Protein AF-A0A840TLC1-F1 (afdb_monomer)

Foldseek 3Di:
DFWAAAPDDIDDDDLVQFPDWDDDPFWIWTDGPVDIDIGGCVRCVVRVCVNVPVVVVVVRVPDDPDPPDPDPPDDDD

Nearest PDB structures (foldseek):
  5mv9-assembly1_A  TM=6.568E-01  e=5.070E-01  Homo sapiens
  5ejr-assembly1_A  TM=6.811E-01  e=5.741E-01  Dictyostelium discoideum
  3d6w-assembly1_A  TM=5.931E-01  e=1.287E+00  Bacillus cereus ATCC 10987
  3na2-assembly4_C  TM=5.676E-01  e=1.068E+00  Leptospirillum rubarum
  3qij-assembly1_A  TM=5.363E-01  e=4.188E+00  Homo sapiens

Solvent-accessible surface area (backbone atoms only — not comparable to full-atom values): 4836 Å² total; per-residue (Å²): 122,46,71,39,50,27,96,88,49,76,44,82,43,49,71,93,48,53,78,44,76,50,77,47,97,60,43,24,40,38,34,32,93,88,50,74,46,66,27,37,28,79,87,23,47,72,54,47,32,71,65,66,38,68,70,58,53,54,53,57,72,64,51,71,87,67,81,83,68,79,76,91,83,79,78,87,129

Radius of gyration: 16.13 Å; Cα contacts (8 Å, |Δi|>4): 95; chains: 1; bounding box: 26×27×56 Å

Sequence (77 aa):
MIALRGTNVVYLVHPDTVELVEVEAQQTRLVTSYQTIIVDTDENLDALSLLCGAEDLQEVLREPALPAYPRLHDLPF

Structure (mmCIF, N/CA/C/O backbone):
data_AF-A0A840TLC1-F1
#
_entry.id   AF-A0A840TLC1-F1
#
loop_
_atom_site.group_PDB
_atom_site.id
_atom_site.type_symbol
_atom_site.label_atom_id
_atom_site.label_alt_id
_atom_site.label_comp_id
_atom_site.label_asym_id
_atom_site.label_entity_id
_atom_site.label_seq_id
_atom_site.pdbx_PDB_ins_code
_atom_site.Cartn_x
_atom_site.Cartn_y
_atom_site.Cartn_z
_atom_site.occupancy
_atom_site.B_iso_or_equiv
_atom_site.auth_seq_id
_atom_site.auth_comp_id
_atom_site.auth_asym_id
_atom_site.auth_atom_id
_atom_site.pdbx_PDB_model_num
ATOM 1 N N . MET A 1 1 ? -5.813 -1.996 -12.084 1.00 68.44 1 MET A N 1
ATOM 2 C CA . MET A 1 1 ? -4.371 -2.040 -11.757 1.00 68.44 1 MET A CA 1
ATOM 3 C C . MET A 1 1 ? -3.933 -0.629 -11.427 1.00 68.44 1 MET A C 1
ATOM 5 O O . MET A 1 1 ? -4.355 0.279 -12.134 1.00 68.44 1 MET A O 1
ATOM 9 N N . ILE A 1 2 ? -3.140 -0.453 -10.376 1.00 76.94 2 ILE A N 1
ATOM 10 C CA . ILE A 1 2 ? -2.661 0.850 -9.907 1.00 76.94 2 ILE A CA 1
ATOM 11 C C . ILE A 1 2 ? -1.135 0.832 -9.983 1.00 76.94 2 ILE A C 1
ATOM 13 O O . ILE A 1 2 ? -0.503 -0.138 -9.567 1.00 76.94 2 ILE A O 1
ATOM 17 N N . ALA A 1 3 ? -0.549 1.862 -10.588 1.00 80.06 3 ALA A N 1
ATOM 18 C CA . ALA A 1 3 ? 0.898 2.001 -10.685 1.00 80.06 3 ALA A CA 1
ATOM 19 C C . ALA A 1 3 ? 1.402 2.822 -9.496 1.00 80.06 3 ALA A C 1
ATOM 21 O O . ALA A 1 3 ? 0.897 3.914 -9.254 1.00 80.06 3 ALA A O 1
ATOM 22 N N . LEU A 1 4 ? 2.387 2.288 -8.779 1.00 79.62 4 LEU A N 1
ATOM 23 C CA . LEU A 1 4 ? 3.034 2.930 -7.645 1.00 79.62 4 LEU A CA 1
ATOM 24 C C . LEU A 1 4 ? 4.526 3.092 -7.925 1.00 79.62 4 LEU A C 1
ATOM 26 O O . LEU A 1 4 ? 5.209 2.158 -8.342 1.00 79.62 4 LEU A O 1
ATOM 30 N N . ARG A 1 5 ? 5.048 4.285 -7.696 1.00 78.06 5 ARG A N 1
ATOM 31 C CA . ARG A 1 5 ? 6.442 4.648 -7.885 1.00 78.06 5 ARG A CA 1
ATOM 32 C C . ARG A 1 5 ? 7.235 4.391 -6.608 1.00 78.06 5 ARG A C 1
ATOM 34 O O . ARG A 1 5 ? 7.098 5.103 -5.624 1.00 78.06 5 ARG A O 1
ATOM 41 N N . GLY A 1 6 ? 8.078 3.370 -6.621 1.00 76.00 6 GLY A N 1
ATOM 42 C CA . GLY A 1 6 ? 9.121 3.222 -5.615 1.00 76.00 6 GLY A CA 1
ATOM 43 C C . GLY A 1 6 ? 10.343 4.073 -5.944 1.00 76.00 6 GLY A C 1
ATOM 44 O O . GLY A 1 6 ? 10.477 4.612 -7.043 1.00 76.00 6 GLY A O 1
ATOM 45 N N . THR A 1 7 ? 11.292 4.096 -5.014 1.00 72.69 7 THR A N 1
ATOM 46 C CA . THR A 1 7 ? 12.483 4.957 -5.054 1.00 72.69 7 THR A CA 1
ATOM 47 C C . THR A 1 7 ? 13.350 4.778 -6.313 1.00 72.69 7 THR A C 1
ATOM 49 O O . THR A 1 7 ? 14.051 5.700 -6.709 1.00 72.69 7 THR A O 1
ATOM 52 N N . ASN A 1 8 ? 13.304 3.613 -6.977 1.00 75.69 8 ASN A N 1
ATOM 53 C CA . ASN A 1 8 ? 14.015 3.361 -8.245 1.00 75.69 8 ASN A CA 1
ATOM 54 C C . ASN A 1 8 ? 13.254 2.464 -9.243 1.00 75.69 8 ASN A C 1
ATOM 56 O O . ASN A 1 8 ? 13.794 2.113 -10.291 1.00 75.69 8 ASN A O 1
ATOM 60 N N . VAL A 1 9 ? 12.026 2.043 -8.927 1.00 81.00 9 VAL A N 1
ATOM 61 C CA . VAL A 1 9 ? 11.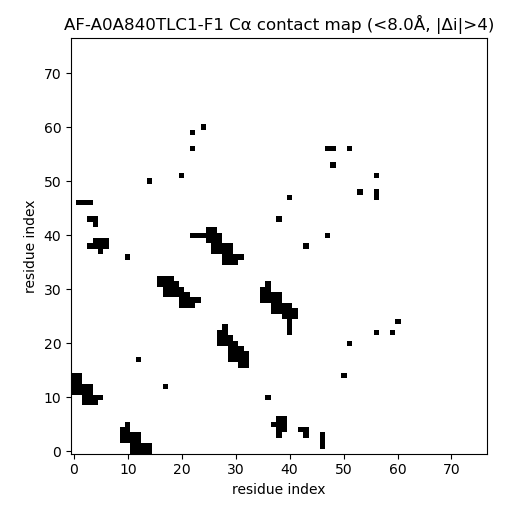261 1.067 -9.724 1.00 81.00 9 VAL A CA 1
ATOM 62 C C . VAL A 1 9 ? 9.779 1.413 -9.651 1.00 81.00 9 VAL A C 1
ATOM 64 O O . VAL A 1 9 ? 9.296 1.829 -8.602 1.00 81.00 9 VAL A O 1
ATOM 67 N N . VAL A 1 10 ? 9.048 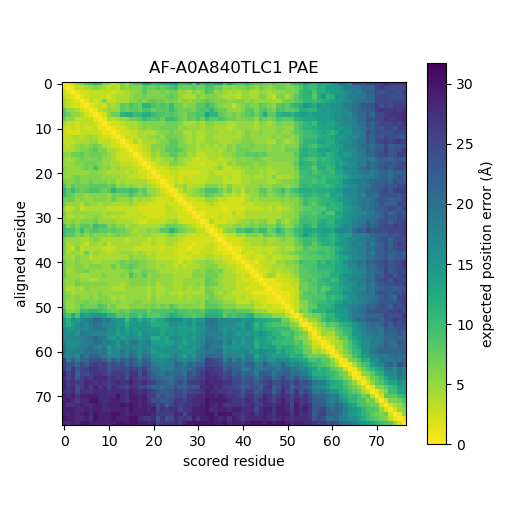1.229 -10.750 1.00 80.94 10 VAL A N 1
ATOM 68 C CA . VAL A 1 10 ? 7.583 1.344 -10.765 1.00 80.94 10 VAL A CA 1
ATOM 69 C C . VAL A 1 10 ? 6.970 -0.036 -10.551 1.00 80.94 10 VAL A C 1
ATOM 71 O O . VAL A 1 10 ? 7.265 -0.977 -11.287 1.00 80.94 10 VAL A O 1
ATOM 74 N N . TYR A 1 11 ? 6.099 -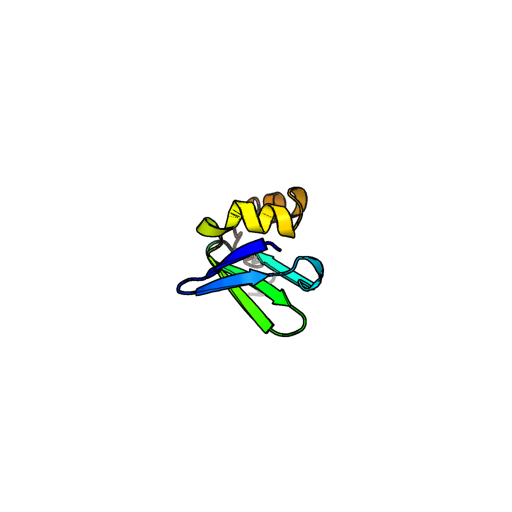0.144 -9.557 1.00 81.38 11 TYR A N 1
ATOM 75 C CA . TYR A 1 11 ? 5.343 -1.340 -9.224 1.00 81.38 11 TYR A CA 1
ATOM 76 C C . TYR A 1 11 ? 3.928 -1.223 -9.783 1.00 81.38 11 TYR A C 1
ATOM 78 O O . TYR A 1 11 ? 3.224 -0.257 -9.509 1.00 81.38 11 TYR A O 1
ATOM 86 N N . LEU A 1 12 ? 3.482 -2.217 -10.548 1.00 81.62 12 LEU A N 1
ATOM 87 C CA . LEU A 1 12 ? 2.062 -2.372 -10.852 1.00 81.62 12 LEU A CA 1
ATOM 88 C C . LEU A 1 12 ? 1.438 -3.288 -9.809 1.00 81.62 12 LEU A C 1
ATOM 90 O O . LEU A 1 12 ? 1.782 -4.465 -9.726 1.00 81.62 12 LEU A O 1
ATOM 94 N N . VAL A 1 13 ? 0.511 -2.738 -9.034 1.00 77.75 13 VAL A N 1
ATOM 95 C CA . VAL A 1 13 ? -0.168 -3.445 -7.954 1.00 77.75 13 VAL A CA 1
ATOM 96 C C . VAL A 1 13 ? -1.642 -3.620 -8.302 1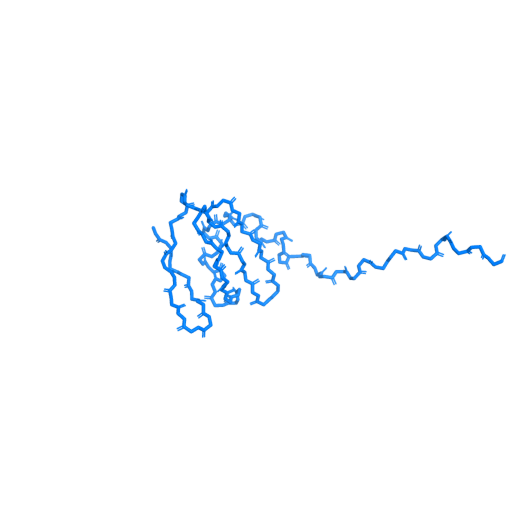.00 77.75 13 VAL A C 1
ATOM 98 O O . VAL A 1 13 ? -2.314 -2.716 -8.814 1.00 77.75 13 VAL A O 1
ATOM 101 N N . HIS A 1 14 ? -2.150 -4.825 -8.061 1.00 80.25 14 HIS A N 1
ATOM 102 C CA . HIS A 1 14 ? -3.574 -5.108 -8.156 1.00 80.25 14 HIS A CA 1
ATOM 103 C C . HIS A 1 14 ? -4.242 -4.830 -6.811 1.00 80.25 14 HIS A C 1
ATOM 105 O O . HIS A 1 14 ? -3.774 -5.372 -5.811 1.00 80.25 14 HIS A O 1
ATOM 111 N N . PRO A 1 15 ? -5.341 -4.058 -6.771 1.00 73.81 15 PRO A N 1
ATOM 112 C CA . PRO A 1 15 ? -6.044 -3.789 -5.518 1.00 73.81 15 PRO A CA 1
ATOM 113 C C . PRO A 1 15 ? -6.508 -5.085 -4.835 1.00 73.81 15 PRO A C 1
ATOM 115 O O . PRO A 1 15 ? -6.376 -5.206 -3.629 1.00 73.81 15 PRO A O 1
ATOM 118 N N . ASP A 1 16 ? -6.907 -6.103 -5.605 1.00 78.69 16 ASP A N 1
ATOM 119 C CA . ASP A 1 16 ? -7.320 -7.414 -5.079 1.00 78.69 16 ASP A CA 1
ATOM 120 C C . ASP A 1 16 ? -6.189 -8.225 -4.418 1.00 78.69 16 ASP A C 1
ATOM 122 O O . ASP A 1 16 ? -6.450 -9.220 -3.750 1.00 78.69 16 ASP A O 1
ATOM 126 N N . THR A 1 17 ? -4.926 -7.847 -4.641 1.00 76.56 17 THR A N 1
ATOM 127 C CA . THR A 1 17 ? -3.749 -8.546 -4.084 1.00 76.56 17 THR A CA 1
ATOM 128 C C . THR A 1 17 ? -3.167 -7.858 -2.856 1.00 76.56 17 THR A C 1
ATOM 130 O O . THR A 1 17 ? -2.232 -8.381 -2.250 1.00 76.56 17 THR A O 1
ATOM 133 N N . VAL A 1 18 ? -3.673 -6.670 -2.523 1.00 77.12 18 VAL A N 1
ATOM 134 C CA . VAL A 1 18 ? -3.205 -5.880 -1.390 1.00 77.12 18 VAL A CA 1
ATOM 135 C C . VAL A 1 18 ? -3.996 -6.307 -0.168 1.00 77.12 18 VAL A C 1
ATOM 137 O O . VAL A 1 18 ? -5.205 -6.119 -0.103 1.00 77.12 18 VAL A O 1
ATOM 140 N N . GLU A 1 19 ? -3.298 -6.905 0.789 1.00 80.44 19 GLU A N 1
ATOM 141 C CA . GLU A 1 19 ? -3.901 -7.361 2.041 1.00 80.44 19 GLU A CA 1
ATOM 142 C C . GLU A 1 19 ? -3.851 -6.262 3.099 1.00 80.44 19 GLU A C 1
ATOM 144 O O . GLU A 1 19 ? -4.757 -6.151 3.922 1.00 80.44 19 GLU A O 1
ATOM 149 N N . LEU A 1 20 ? -2.791 -5.449 3.082 1.00 76.56 20 LEU A N 1
ATOM 150 C CA . LEU A 1 20 ? -2.569 -4.411 4.076 1.00 76.56 20 LEU A CA 1
ATOM 151 C C . LEU A 1 20 ? -1.732 -3.266 3.492 1.00 76.56 20 LEU A C 1
ATOM 153 O O . LEU A 1 20 ? -0.787 -3.495 2.733 1.00 76.56 20 LEU A O 1
ATOM 157 N N . VAL A 1 21 ? -2.082 -2.032 3.852 1.00 79.88 21 VAL A N 1
ATOM 158 C CA . VAL A 1 21 ? -1.358 -0.815 3.468 1.00 79.88 21 VAL A CA 1
ATOM 159 C C . VAL A 1 21 ? -0.992 -0.056 4.738 1.00 79.88 21 VAL A C 1
ATOM 161 O O . VAL A 1 21 ? -1.872 0.421 5.445 1.00 79.88 21 VAL A O 1
ATOM 164 N N . GLU A 1 22 ? 0.301 0.057 5.027 1.00 79.19 22 GLU A N 1
ATOM 165 C CA . GLU A 1 22 ? 0.8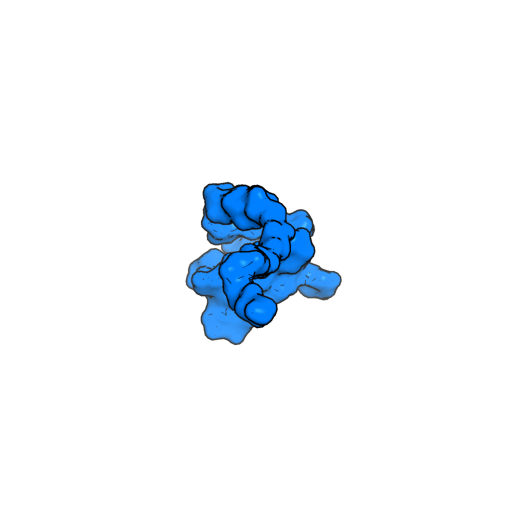24 0.894 6.111 1.00 79.19 22 GLU A CA 1
ATOM 166 C C . GLU A 1 22 ? 1.348 2.190 5.500 1.00 79.19 22 GLU A C 1
ATOM 168 O O . GLU A 1 22 ? 2.334 2.180 4.762 1.00 79.19 22 GLU A O 1
ATOM 173 N N . VAL A 1 23 ? 0.685 3.308 5.777 1.00 76.75 23 VAL A N 1
ATOM 174 C CA . VAL A 1 23 ? 1.102 4.625 5.286 1.00 76.75 23 VAL A CA 1
ATOM 175 C C . VAL A 1 23 ? 1.916 5.317 6.373 1.00 76.75 23 VAL A C 1
ATOM 177 O O . VAL A 1 23 ? 1.389 5.603 7.444 1.00 76.75 23 VAL A O 1
ATOM 180 N N . GLU A 1 24 ? 3.183 5.626 6.098 1.00 74.81 24 GLU A N 1
ATO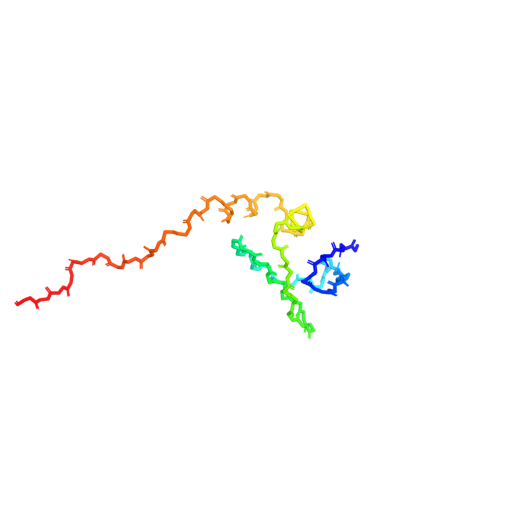M 181 C CA . GLU A 1 24 ? 4.006 6.486 6.951 1.00 74.81 24 GLU A CA 1
ATOM 182 C C . GLU A 1 24 ? 4.301 7.832 6.266 1.00 74.81 24 GLU A C 1
ATOM 184 O O . GLU A 1 24 ? 4.050 8.038 5.074 1.00 74.81 24 GLU A O 1
ATOM 189 N N . ALA A 1 25 ? 4.877 8.766 7.030 1.00 70.62 25 ALA A N 1
ATOM 190 C CA . ALA A 1 25 ? 5.091 10.154 6.613 1.00 70.62 25 ALA A CA 1
ATOM 191 C C . ALA A 1 25 ? 5.980 10.330 5.364 1.00 70.62 25 ALA A C 1
ATOM 193 O O . ALA A 1 25 ? 5.854 11.334 4.671 1.00 70.62 25 ALA A O 1
ATOM 194 N N . GLN A 1 26 ? 6.888 9.391 5.077 1.00 76.25 26 GLN A N 1
ATOM 195 C CA . GLN A 1 26 ? 7.747 9.431 3.880 1.00 76.25 26 GLN A CA 1
ATOM 196 C C . GLN A 1 26 ? 7.565 8.218 2.974 1.00 76.25 26 GLN A C 1
ATOM 198 O O . GLN A 1 26 ? 7.705 8.339 1.759 1.00 76.25 26 GLN A O 1
ATOM 203 N N . GLN A 1 27 ? 7.253 7.056 3.545 1.00 81.25 27 GLN A N 1
ATOM 204 C CA . GLN A 1 27 ? 7.155 5.807 2.805 1.00 81.25 27 GLN A CA 1
ATOM 205 C C . GLN A 1 27 ? 5.853 5.095 3.134 1.00 81.25 27 GLN A C 1
ATOM 207 O O . GLN A 1 27 ? 5.374 5.119 4.261 1.00 81.25 27 GLN A O 1
ATOM 212 N N . THR A 1 28 ? 5.277 4.458 2.130 1.00 83.06 28 THR A N 1
ATOM 213 C CA . THR A 1 28 ? 4.107 3.609 2.268 1.00 83.06 28 THR A CA 1
ATOM 214 C C . THR A 1 28 ? 4.504 2.186 1.951 1.00 83.06 28 THR A C 1
ATOM 216 O O . THR A 1 28 ? 5.153 1.898 0.941 1.00 83.06 28 THR A O 1
ATOM 219 N N . ARG A 1 29 ? 4.103 1.280 2.829 1.00 84.69 29 ARG A N 1
ATOM 220 C CA . ARG A 1 29 ? 4.401 -0.133 2.747 1.00 84.69 29 ARG A CA 1
ATOM 221 C C . ARG A 1 29 ? 3.128 -0.885 2.394 1.00 84.69 29 ARG A C 1
ATOM 223 O O . ARG A 1 29 ? 2.194 -0.968 3.181 1.00 84.69 29 ARG A O 1
ATOM 230 N N . LEU A 1 30 ? 3.094 -1.445 1.192 1.00 82.19 30 LEU A N 1
ATOM 231 C CA . LEU A 1 30 ? 2.014 -2.310 0.741 1.00 82.19 30 LEU A CA 1
ATOM 232 C C . LEU A 1 30 ? 2.416 -3.759 0.950 1.00 82.19 30 LEU A C 1
ATOM 234 O O . LEU A 1 30 ? 3.389 -4.240 0.366 1.00 82.19 30 LEU A O 1
ATOM 238 N N . VAL A 1 31 ? 1.655 -4.469 1.764 1.00 81.19 31 VAL A N 1
ATOM 239 C CA . VAL A 1 31 ? 1.810 -5.903 1.965 1.00 81.19 31 VAL A CA 1
ATOM 240 C C . VAL A 1 31 ? 0.833 -6.615 1.038 1.00 81.19 31 VAL A C 1
ATOM 242 O O . VAL A 1 31 ? -0.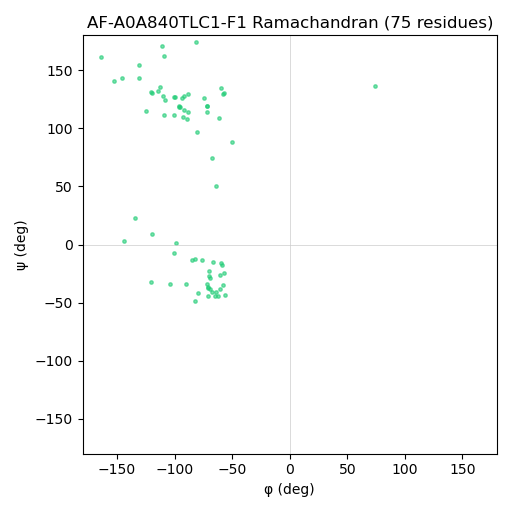384 -6.444 1.116 1.00 81.19 31 VAL A O 1
ATOM 245 N N . THR A 1 32 ? 1.392 -7.404 0.127 1.00 79.50 32 THR A N 1
ATOM 246 C CA . THR A 1 32 ? 0.646 -8.341 -0.717 1.00 79.50 32 THR A CA 1
ATOM 247 C C . THR A 1 32 ? 0.954 -9.765 -0.272 1.00 79.50 32 THR A C 1
ATOM 249 O O . THR A 1 32 ? 2.005 -10.001 0.331 1.00 79.50 32 THR A O 1
ATOM 252 N N . SER A 1 33 ? 0.120 -10.733 -0.656 1.00 77.38 33 SER A N 1
ATOM 253 C CA . SER A 1 33 ? 0.315 -12.150 -0.302 1.00 77.38 33 SER A CA 1
ATOM 254 C C . SER A 1 33 ? 1.653 -12.736 -0.793 1.00 77.38 33 SER A C 1
ATOM 256 O O . SER A 1 33 ? 2.086 -13.788 -0.327 1.00 77.38 33 SER A O 1
ATOM 258 N N . TYR A 1 34 ? 2.307 -12.078 -1.756 1.00 76.81 34 TYR A N 1
ATOM 259 C CA . TYR A 1 34 ? 3.556 -12.535 -2.370 1.00 76.81 34 TYR A CA 1
ATOM 260 C C . TYR A 1 34 ? 4.783 -11.772 -1.877 1.00 76.81 34 TYR A C 1
ATOM 262 O O . TYR A 1 34 ? 5.874 -12.337 -1.817 1.00 76.81 34 TYR A O 1
ATOM 270 N N . GLN A 1 35 ? 4.630 -10.480 -1.581 1.00 80.62 35 GLN A N 1
ATOM 271 C CA . GLN A 1 35 ? 5.748 -9.608 -1.240 1.00 80.62 35 GLN A CA 1
ATOM 272 C C . GLN A 1 35 ? 5.294 -8.310 -0.577 1.00 80.62 35 GLN A C 1
ATOM 274 O O . GLN A 1 35 ? 4.157 -7.858 -0.728 1.00 80.62 35 GLN A O 1
ATOM 279 N N . THR A 1 36 ? 6.238 -7.661 0.094 1.00 82.69 36 THR A N 1
ATOM 280 C CA . THR A 1 36 ? 6.059 -6.315 0.624 1.00 82.69 36 THR A CA 1
ATOM 281 C C . THR A 1 36 ? 6.719 -5.296 -0.296 1.00 82.69 36 THR A C 1
ATOM 283 O O . THR A 1 36 ? 7.896 -5.428 -0.626 1.00 82.69 36 THR A O 1
ATOM 286 N N . ILE A 1 37 ? 5.962 -4.284 -0.704 1.00 84.50 37 ILE A N 1
ATOM 287 C CA . ILE A 1 37 ? 6.386 -3.223 -1.614 1.00 84.50 37 ILE A CA 1
ATOM 288 C C . ILE A 1 37 ? 6.492 -1.933 -0.809 1.00 84.50 37 ILE A C 1
ATOM 290 O O . ILE A 1 37 ? 5.554 -1.562 -0.112 1.00 84.50 37 ILE A O 1
ATOM 294 N N . ILE A 1 38 ? 7.632 -1.255 -0.904 1.00 84.69 38 ILE A N 1
ATOM 295 C CA . ILE A 1 38 ? 7.857 0.043 -0.263 1.00 84.69 38 ILE A CA 1
ATOM 296 C C . ILE A 1 38 ? 7.888 1.099 -1.364 1.00 84.69 38 ILE A C 1
ATOM 298 O O . ILE A 1 38 ? 8.650 0.973 -2.328 1.00 84.69 38 ILE A O 1
ATOM 302 N N . VAL A 1 39 ? 7.032 2.107 -1.233 1.00 86.44 39 VAL A N 1
ATOM 303 C CA . VAL A 1 39 ? 6.889 3.210 -2.187 1.00 86.44 39 VAL A CA 1
ATOM 304 C C . VAL A 1 39 ? 6.919 4.545 -1.462 1.00 86.44 39 VAL A C 1
ATOM 306 O O . VAL A 1 39 ? 6.604 4.611 -0.280 1.00 86.44 39 VAL A O 1
ATOM 309 N N . ASP A 1 40 ? 7.310 5.610 -2.148 1.00 84.25 40 ASP A N 1
ATOM 310 C CA . ASP A 1 40 ? 7.354 6.944 -1.549 1.00 84.25 40 ASP A CA 1
ATOM 311 C C . ASP A 1 40 ? 5.928 7.498 -1.399 1.00 84.25 40 ASP A C 1
ATOM 313 O O . ASP A 1 40 ? 5.166 7.524 -2.365 1.00 84.25 40 ASP A O 1
ATOM 317 N N . THR A 1 41 ? 5.531 7.915 -0.194 1.00 80.81 41 THR A N 1
ATOM 318 C CA . THR A 1 41 ? 4.140 8.328 0.083 1.00 80.81 41 THR A CA 1
ATOM 319 C C . THR A 1 41 ? 3.750 9.570 -0.721 1.00 80.81 41 THR A C 1
ATOM 321 O O . THR A 1 41 ? 2.656 9.626 -1.278 1.00 80.81 41 THR A O 1
ATOM 324 N N . ASP A 1 42 ? 4.662 10.540 -0.828 1.00 80.12 42 ASP A N 1
ATOM 325 C CA . ASP A 1 42 ? 4.416 11.839 -1.468 1.00 80.12 42 ASP A CA 1
ATOM 326 C C . ASP A 1 42 ? 4.131 11.698 -2.973 1.00 80.12 42 ASP A C 1
ATOM 328 O O . ASP A 1 42 ? 3.151 12.232 -3.485 1.00 80.12 42 ASP A O 1
ATOM 332 N N . GLU A 1 43 ? 4.919 10.873 -3.672 1.00 80.12 43 GLU A N 1
ATOM 333 C CA . GLU A 1 43 ? 4.746 10.641 -5.113 1.00 80.12 43 GLU A CA 1
ATOM 334 C C . GLU A 1 43 ? 3.561 9.722 -5.451 1.00 80.12 43 GLU A C 1
ATOM 336 O O . GLU A 1 43 ? 3.172 9.624 -6.616 1.00 80.12 43 GLU A O 1
ATOM 341 N N . ASN A 1 44 ? 2.993 9.027 -4.461 1.00 78.00 44 ASN A N 1
ATOM 342 C CA . ASN A 1 44 ? 1.952 8.020 -4.672 1.00 78.00 44 ASN A CA 1
ATOM 343 C C . ASN A 1 44 ? 0.637 8.332 -3.972 1.00 78.00 44 ASN A C 1
ATOM 345 O O . ASN A 1 44 ? -0.251 7.484 -3.958 1.00 78.00 44 ASN A O 1
ATOM 349 N N . LEU A 1 45 ? 0.485 9.530 -3.418 1.00 76.69 45 LEU A N 1
ATOM 350 C CA . LEU A 1 45 ? -0.648 9.898 -2.575 1.00 76.69 45 LEU A CA 1
ATOM 351 C C . LEU A 1 45 ? -1.998 9.682 -3.287 1.00 76.69 45 LEU A C 1
ATOM 353 O O . LEU A 1 45 ? -2.898 9.062 -2.722 1.00 76.69 45 LEU A O 1
ATOM 357 N N . ASP A 1 46 ? -2.111 10.075 -4.561 1.00 77.25 46 ASP A N 1
ATOM 358 C CA . ASP A 1 46 ? -3.306 9.838 -5.388 1.00 77.25 46 ASP A CA 1
ATOM 359 C C . ASP A 1 46 ? -3.605 8.343 -5.592 1.00 77.25 46 ASP A C 1
ATOM 361 O O . ASP A 1 46 ? -4.745 7.889 -5.478 1.00 77.25 46 ASP A O 1
ATOM 365 N N . ALA A 1 47 ? -2.570 7.553 -5.881 1.00 77.75 47 ALA A N 1
ATOM 366 C CA . ALA A 1 47 ? -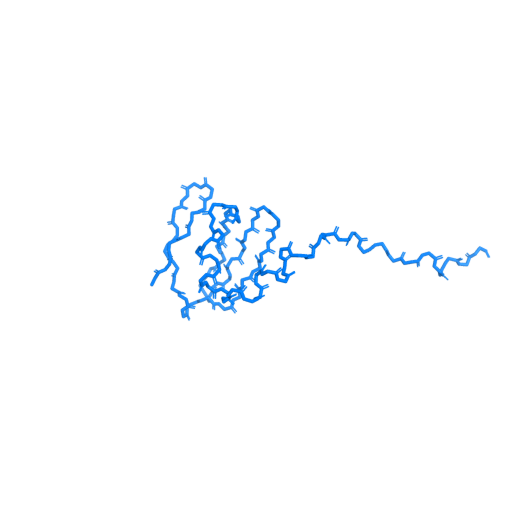2.692 6.121 -6.133 1.00 77.75 47 ALA A CA 1
ATOM 367 C C . ALA A 1 47 ? -3.016 5.336 -4.851 1.00 77.75 47 ALA A C 1
ATOM 369 O O . ALA A 1 47 ? -3.808 4.393 -4.881 1.00 77.75 47 ALA A O 1
ATOM 370 N N . LEU A 1 48 ? -2.441 5.753 -3.724 1.00 76.88 48 LEU A N 1
ATOM 371 C CA . LEU A 1 48 ? -2.714 5.214 -2.397 1.00 76.88 48 LEU A CA 1
ATOM 372 C C . LEU A 1 48 ? -4.126 5.582 -1.931 1.00 76.88 48 LEU A C 1
ATOM 374 O O . LEU A 1 48 ? -4.816 4.732 -1.376 1.00 76.88 48 LEU A O 1
ATOM 378 N N . SER A 1 49 ? -4.604 6.794 -2.234 1.00 75.12 49 SER A N 1
ATOM 379 C CA . SER A 1 49 ? -5.981 7.225 -1.945 1.00 75.12 49 SER A CA 1
ATOM 380 C C . SER A 1 49 ? -7.021 6.347 -2.646 1.00 75.12 49 SER A C 1
ATOM 382 O O . SER A 1 49 ? -8.041 5.988 -2.055 1.00 75.12 49 SER A O 1
ATOM 384 N N . LEU A 1 50 ? -6.729 5.925 -3.879 1.00 76.06 50 LEU A N 1
ATOM 385 C CA . LEU A 1 50 ? -7.555 4.969 -4.620 1.00 76.06 50 LEU A CA 1
ATOM 386 C C . LEU A 1 50 ? -7.494 3.543 -4.049 1.00 76.06 50 LEU A C 1
ATOM 388 O O . LEU A 1 50 ? -8.442 2.784 -4.237 1.00 76.06 50 LEU A O 1
ATOM 392 N N . LEU A 1 51 ? -6.395 3.175 -3.382 1.00 73.25 51 LEU A N 1
ATOM 393 C CA . LEU A 1 51 ? -6.182 1.850 -2.788 1.00 73.25 51 LEU A CA 1
ATOM 394 C C . LEU A 1 51 ? -6.833 1.702 -1.412 1.00 73.25 51 LEU A C 1
ATOM 396 O O . LEU A 1 51 ? -7.527 0.716 -1.189 1.00 73.25 51 LEU A O 1
ATOM 400 N N . CYS A 1 52 ? -6.632 2.663 -0.509 1.00 67.25 52 CYS A N 1
ATOM 401 C CA . CYS A 1 52 ? -7.183 2.603 0.849 1.00 67.25 52 CYS A CA 1
ATOM 402 C C . CYS A 1 52 ? -8.642 3.072 0.934 1.00 67.25 52 CYS A C 1
ATOM 404 O O . CYS A 1 52 ? -9.287 2.880 1.959 1.00 67.25 52 CYS A O 1
ATOM 406 N N . GLY A 1 53 ? -9.171 3.699 -0.122 1.00 61.19 53 GLY A N 1
ATOM 407 C CA . GLY A 1 53 ? -10.386 4.498 -0.010 1.00 61.1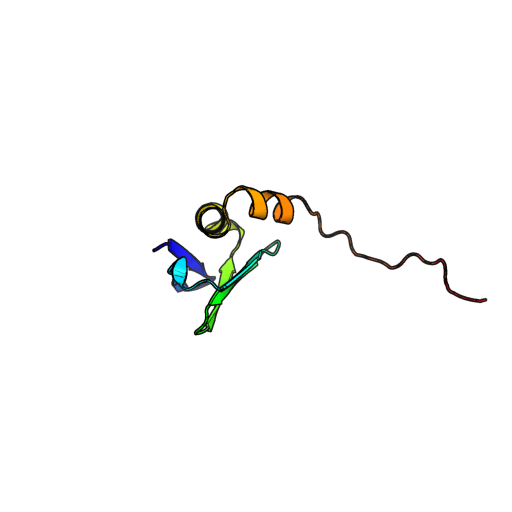9 53 GLY A CA 1
ATOM 408 C C . GLY A 1 53 ? -10.073 5.814 0.707 1.00 61.19 53 GLY A C 1
ATOM 409 O O . GLY A 1 53 ? -9.325 5.867 1.680 1.00 61.19 53 GLY A O 1
ATOM 410 N N . ALA A 1 54 ? -10.608 6.919 0.194 1.00 52.50 54 ALA A N 1
ATOM 411 C CA . ALA A 1 54 ? -10.202 8.269 0.590 1.00 52.50 54 ALA A CA 1
ATOM 412 C C . ALA A 1 54 ? -10.392 8.611 2.088 1.00 52.50 54 ALA A C 1
ATOM 414 O O . ALA A 1 54 ? -9.819 9.597 2.550 1.00 52.50 54 ALA A O 1
ATOM 415 N N . GLU A 1 55 ? -11.181 7.830 2.830 1.00 48.31 55 GLU A N 1
ATOM 416 C CA . GLU A 1 55 ? -11.491 8.074 4.245 1.00 48.31 55 GLU A CA 1
ATOM 417 C C . GLU A 1 55 ? -10.372 7.614 5.194 1.00 48.31 55 GLU A C 1
ATOM 419 O O . GLU A 1 55 ? -9.989 8.383 6.072 1.00 48.31 55 GLU A O 1
ATOM 424 N N . ASP A 1 56 ? -9.761 6.448 4.967 1.00 51.03 56 ASP A N 1
ATOM 425 C CA . ASP A 1 56 ? -8.741 5.881 5.871 1.00 51.03 56 ASP A CA 1
ATOM 426 C C . ASP A 1 56 ? -7.414 6.665 5.815 1.00 51.03 56 ASP A C 1
ATOM 428 O O . ASP A 1 56 ? -6.748 6.921 6.818 1.00 51.03 56 ASP A O 1
ATOM 432 N N . LEU A 1 57 ? -7.045 7.138 4.621 1.00 54.12 57 LEU A N 1
ATOM 433 C CA . LEU A 1 57 ? -5.777 7.835 4.387 1.00 54.12 57 LEU A CA 1
ATOM 434 C C . LEU A 1 57 ? -5.735 9.245 4.981 1.00 54.12 57 LEU A C 1
ATOM 436 O O . LEU A 1 57 ? -4.676 9.703 5.414 1.00 54.12 57 LEU A O 1
ATOM 440 N N . GLN A 1 58 ? -6.874 9.944 5.001 1.00 49.53 58 GLN A N 1
ATOM 441 C CA . GLN A 1 58 ? -6.954 11.251 5.650 1.00 49.53 58 GLN A CA 1
ATOM 442 C C . GLN A 1 58 ? -6.837 11.146 7.166 1.00 49.53 58 GLN A C 1
ATOM 444 O O . GLN A 1 58 ? -6.360 12.102 7.773 1.00 49.53 58 GLN A O 1
ATOM 449 N N . GLU A 1 59 ? -7.257 10.031 7.767 1.00 51.16 59 GLU A N 1
ATOM 450 C CA . GLU A 1 59 ? -7.128 9.805 9.205 1.00 51.16 59 GLU A CA 1
ATOM 451 C C . GLU A 1 59 ? -5.656 9.574 9.582 1.00 51.16 59 GLU A C 1
ATOM 453 O O . GLU A 1 59 ? -5.140 10.269 10.456 1.00 51.16 59 GLU A O 1
ATOM 458 N N . VAL A 1 60 ? -4.933 8.753 8.808 1.00 54.72 60 VAL A N 1
ATOM 459 C CA . VAL A 1 60 ? -3.496 8.481 9.018 1.00 54.72 60 VAL A CA 1
ATOM 460 C C . VAL A 1 60 ? -2.610 9.708 8.755 1.00 54.72 60 VAL A C 1
ATOM 462 O O . VAL A 1 60 ? -1.696 9.989 9.526 1.00 54.72 60 VAL A O 1
ATOM 465 N N . LEU A 1 61 ? -2.888 10.499 7.710 1.00 53.34 61 LEU A N 1
ATOM 466 C CA . LEU A 1 61 ? -2.166 11.759 7.452 1.00 53.34 61 LEU A CA 1
ATOM 467 C C . LEU A 1 61 ? -2.502 12.861 8.471 1.00 53.34 61 LEU A C 1
ATOM 469 O O . LEU A 1 61 ? -1.726 13.807 8.633 1.00 53.34 61 LEU A O 1
ATOM 473 N N . ARG A 1 62 ? -3.663 12.776 9.137 1.00 49.25 62 ARG A N 1
ATOM 474 C CA . ARG A 1 62 ? -4.073 13.728 10.179 1.00 49.25 62 ARG A CA 1
ATOM 475 C C . ARG A 1 62 ? -3.544 13.403 11.555 1.00 49.25 62 ARG A C 1
ATOM 477 O O . ARG A 1 62 ? -3.647 14.286 12.404 1.00 49.25 62 ARG A O 1
ATOM 484 N N . GLU A 1 63 ? -3.005 12.216 11.793 1.00 50.41 63 GLU A N 1
ATOM 485 C CA . GLU A 1 63 ? -2.277 11.947 13.021 1.00 50.41 63 GLU A CA 1
ATOM 486 C C . GLU A 1 63 ? -0.856 12.501 12.868 1.00 50.41 63 GLU A C 1
ATOM 488 O O . GLU A 1 63 ? 0.012 11.847 12.285 1.00 50.41 63 GLU A O 1
ATOM 493 N N . PRO A 1 64 ? -0.554 13.721 13.371 1.00 44.88 64 PRO A N 1
ATOM 494 C CA . PRO A 1 64 ? 0.836 14.054 13.594 1.00 44.88 64 PRO A CA 1
ATOM 495 C C . PRO A 1 64 ? 1.368 12.972 14.524 1.00 44.88 64 PRO A C 1
ATOM 497 O O . PRO A 1 64 ? 0.738 12.689 15.543 1.00 44.88 64 PRO A O 1
ATOM 500 N N . ALA A 1 65 ? 2.504 12.379 14.164 1.00 53.62 65 ALA A N 1
ATOM 501 C CA . ALA A 1 65 ? 3.267 11.490 15.020 1.00 53.62 65 ALA A CA 1
ATOM 502 C C . ALA A 1 65 ? 3.483 12.164 16.386 1.00 53.62 65 ALA A C 1
ATOM 504 O O . ALA A 1 65 ? 4.448 12.896 16.605 1.00 53.62 65 ALA A O 1
ATOM 505 N N . LEU A 1 66 ? 2.536 11.970 17.300 1.00 50.25 66 LEU A N 1
ATOM 506 C CA . LEU A 1 66 ? 2.661 12.312 18.696 1.00 50.25 66 LEU A CA 1
ATOM 507 C C . LEU A 1 66 ? 3.636 11.272 19.223 1.00 50.25 66 LEU A C 1
ATOM 509 O O . LEU A 1 66 ? 3.300 10.085 19.222 1.00 50.25 66 LEU A O 1
ATOM 513 N N . PRO A 1 67 ? 4.849 11.656 19.651 1.00 47.31 67 PRO A N 1
ATOM 514 C CA . PRO A 1 67 ? 5.682 10.716 20.362 1.00 47.31 67 PRO A CA 1
ATOM 515 C C . PRO A 1 67 ? 4.899 10.338 21.618 1.00 47.31 67 PRO A C 1
ATOM 517 O O . PRO A 1 67 ? 4.691 11.164 22.511 1.00 47.31 67 PRO A O 1
ATOM 520 N N . ALA A 1 68 ? 4.402 9.103 21.648 1.00 52.69 68 ALA A N 1
ATOM 521 C CA . ALA A 1 68 ? 3.760 8.510 22.803 1.00 52.69 68 ALA A CA 1
ATOM 522 C C . ALA A 1 68 ? 4.824 8.315 23.891 1.00 52.69 68 ALA A C 1
ATOM 524 O O . ALA A 1 68 ? 5.306 7.214 24.134 1.00 52.69 68 ALA A O 1
ATOM 525 N N . TYR A 1 69 ? 5.235 9.407 24.534 1.00 60.44 69 TYR A N 1
ATOM 526 C CA . TYR A 1 69 ? 5.937 9.331 25.801 1.00 60.44 69 TYR A CA 1
ATOM 527 C C . TYR A 1 69 ? 4.909 8.904 26.854 1.00 60.44 69 TYR A C 1
ATOM 529 O O . TYR A 1 69 ? 3.918 9.619 27.056 1.00 60.44 69 TYR A O 1
ATOM 537 N N . PRO A 1 70 ? 5.091 7.754 27.526 1.00 56.72 70 PRO A N 1
ATOM 538 C CA . PRO A 1 70 ? 4.228 7.394 28.636 1.00 56.72 70 PRO A CA 1
ATOM 539 C C . PRO A 1 70 ? 4.328 8.482 29.711 1.00 56.72 70 PRO A C 1
ATOM 541 O O . PRO A 1 70 ? 5.410 8.982 30.028 1.00 56.72 70 PRO A O 1
ATOM 544 N N . ARG A 1 71 ? 3.173 8.890 30.244 1.00 57.41 71 ARG A N 1
ATOM 545 C CA . ARG A 1 71 ? 3.083 9.895 31.307 1.00 57.41 71 ARG A CA 1
ATOM 546 C C . ARG A 1 71 ? 3.896 9.425 32.520 1.00 57.41 71 ARG A C 1
ATOM 548 O O . ARG A 1 71 ? 3.699 8.316 33.004 1.00 57.41 71 ARG A O 1
ATOM 555 N N . LEU A 1 72 ? 4.762 10.308 33.015 1.00 58.72 72 LEU A N 1
ATOM 556 C CA . LEU A 1 72 ? 5.592 10.216 34.227 1.00 58.72 72 LEU A CA 1
ATOM 557 C C . LEU A 1 72 ? 4.755 10.154 35.530 1.00 58.72 72 LEU A C 1
ATOM 559 O O . LEU A 1 72 ? 4.973 10.933 36.449 1.00 58.72 72 LEU A O 1
ATOM 563 N N . HIS A 1 73 ? 3.758 9.271 35.614 1.00 58.34 73 HIS A N 1
ATOM 564 C CA . HIS A 1 73 ? 2.939 9.095 36.820 1.00 58.34 73 HIS A CA 1
ATOM 565 C C . HIS A 1 73 ? 3.366 7.899 37.697 1.00 58.34 73 HIS A C 1
ATOM 567 O O . HIS A 1 73 ? 2.751 7.690 38.737 1.00 58.34 73 HIS A O 1
ATOM 573 N N . ASP A 1 74 ? 4.427 7.164 37.324 1.00 56.88 74 ASP A N 1
ATOM 574 C CA . ASP A 1 74 ? 4.755 5.841 37.897 1.00 56.88 74 ASP A CA 1
ATOM 575 C C . ASP A 1 74 ? 6.240 5.622 38.284 1.00 56.88 74 ASP A C 1
ATOM 577 O O . ASP A 1 74 ? 6.702 4.487 38.372 1.00 56.88 74 ASP A O 1
ATOM 581 N N . LEU A 1 75 ? 7.029 6.676 38.541 1.00 60.06 75 LEU A N 1
ATOM 582 C CA . LEU A 1 75 ? 8.348 6.500 39.179 1.00 60.06 75 LEU A CA 1
ATOM 583 C C . LEU A 1 75 ? 8.216 6.649 40.707 1.00 60.06 75 LEU A C 1
ATOM 585 O O . LEU A 1 75 ? 7.988 7.771 41.166 1.00 60.06 75 LEU A O 1
ATOM 589 N N . PRO A 1 76 ? 8.364 5.573 41.510 1.00 68.38 76 PRO A N 1
ATOM 590 C CA . PRO A 1 76 ? 8.536 5.716 42.950 1.00 68.38 76 PRO A CA 1
ATOM 591 C C . PRO A 1 76 ? 9.940 6.281 43.230 1.00 68.38 76 PRO A C 1
ATOM 593 O O . PRO A 1 76 ? 10.939 5.673 42.842 1.00 68.38 76 PRO A O 1
ATOM 596 N N . PHE A 1 77 ? 10.003 7.455 43.866 1.00 57.06 77 PHE A N 1
ATOM 597 C CA . PHE A 1 77 ? 11.208 7.961 44.537 1.00 57.06 77 PHE A CA 1
ATOM 598 C C . PHE A 1 77 ? 11.333 7.350 45.934 1.00 57.06 77 PHE A C 1
ATOM 600 O O . PHE A 1 77 ? 10.279 7.175 46.590 1.00 57.06 77 PHE A O 1
#

Mean predicted aligned error: 11.88 Å

Secondary structure (DSSP, 8-state):
-EEEE-SS-EEEE-GGGEEEEEE-SSEEEEEESS-EEEEEHHHHHHHHHHHH-HHHHHHHHHS-----PPPS-----

pLDDT: mean 70.62, std 12.1, range [44.88, 86.44]

Organism: NCBI:txid1655419